Protein AF-A0A7C9RJ49-F1 (afdb_monomer)

Organism: NCBI:txid2712852

Foldseek 3Di:
DDDDDDDDDADDDPDPDDDDPPPPVVCVVCVVVVHDDGDDDDDPPGDDDDPPDDDPDDDDCPDDDDWDWDQDPVRDTHTDD

Secondary structure (DSSP, 8-state):
------------------S--S--HHHHHHHHTTPPP------TT--S--TT----------SS----EEE-TTSPEEEP-

pLDDT: mean 77.79, std 21.68, range [33.34, 97.38]

Solvent-accessible surface area (backbone atoms only — not comparable to full-atom values): 6272 Å² total; per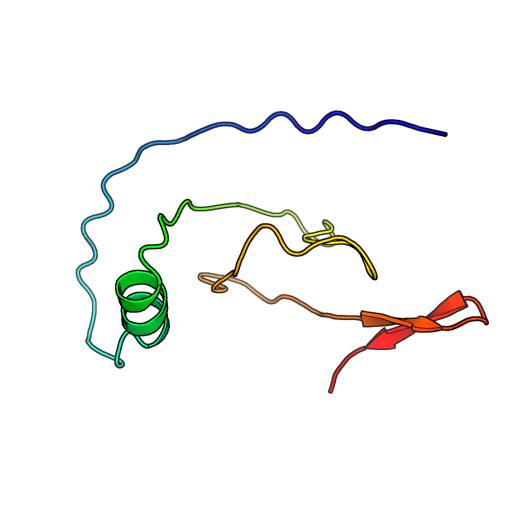-residue (Å²): 139,83,87,80,83,82,85,85,81,88,79,93,68,91,78,84,85,84,78,78,87,66,79,60,60,64,60,53,52,34,56,74,68,70,56,86,88,81,92,83,87,76,64,89,93,56,84,89,77,65,90,94,55,83,82,89,77,86,87,77,91,88,75,90,86,86,83,63,65,48,79,43,99,86,73,48,74,49,67,74,131

Nearest PDB structures (foldseek):
  8yt8-assembly1_D  TM=2.027E-01  e=5.594E+00  Mus musculus

Mean predicted aligned error: 11.67 Å

Structure (mmCIF, N/CA/C/O backbone):
data_AF-A0A7C9RJ49-F1
#
_entry.id   AF-A0A7C9RJ49-F1
#
loop_
_atom_site.group_PDB
_atom_site.id
_atom_site.type_symbol
_atom_site.label_atom_id
_atom_site.label_alt_id
_atom_site.label_comp_id
_atom_site.label_asym_id
_atom_site.label_entity_id
_atom_site.label_seq_id
_atom_site.pdbx_PDB_ins_code
_atom_site.Cartn_x
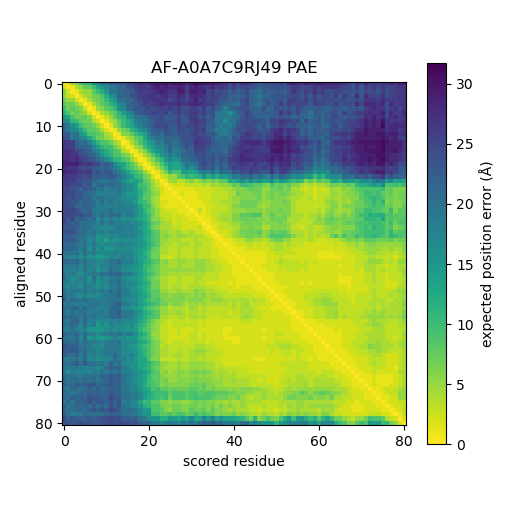_atom_site.Cartn_y
_atom_site.Cartn_z
_atom_site.occupancy
_atom_site.B_iso_or_equiv
_atom_site.auth_seq_id
_atom_site.auth_comp_id
_atom_site.auth_asym_id
_atom_site.auth_atom_id
_atom_site.pdbx_PDB_model_num
ATOM 1 N N . MET A 1 1 ? 0.964 13.594 18.994 1.00 33.34 1 MET A N 1
ATOM 2 C CA . MET A 1 1 ? 1.807 13.447 17.791 1.00 33.34 1 MET A CA 1
ATOM 3 C C . MET A 1 1 ? 2.905 12.459 18.123 1.00 33.34 1 MET A C 1
ATOM 5 O O . MET A 1 1 ? 3.725 12.776 18.972 1.00 33.34 1 MET A O 1
ATOM 9 N N . LEU A 1 2 ? 2.869 11.255 17.553 1.00 33.34 2 LEU A N 1
ATOM 10 C CA . LEU A 1 2 ? 3.919 10.254 17.735 1.00 33.34 2 LEU A CA 1
ATOM 11 C C . LEU A 1 2 ? 4.506 9.971 16.351 1.00 33.34 2 LEU A C 1
ATOM 13 O O . LEU A 1 2 ? 3.839 9.382 15.508 1.00 33.34 2 LEU A O 1
ATOM 17 N N . THR A 1 3 ? 5.711 10.468 16.096 1.00 39.22 3 THR A N 1
ATOM 18 C CA . THR A 1 3 ? 6.459 10.214 14.862 1.00 39.22 3 THR A CA 1
ATOM 19 C C . THR A 1 3 ? 7.145 8.859 14.998 1.00 39.22 3 THR A C 1
ATOM 21 O O . THR A 1 3 ? 8.040 8.717 15.831 1.00 39.22 3 THR A O 1
ATOM 24 N N . GLN A 1 4 ? 6.713 7.857 14.232 1.00 36.25 4 GLN A N 1
ATOM 25 C CA . GLN A 1 4 ? 7.417 6.579 14.134 1.00 36.25 4 GLN A CA 1
ATOM 26 C C . GLN A 1 4 ? 8.325 6.622 12.904 1.00 36.25 4 GLN A C 1
ATOM 28 O O . GLN A 1 4 ? 7.865 6.836 11.788 1.00 36.25 4 GLN A O 1
ATOM 33 N N . SER A 1 5 ? 9.628 6.500 13.144 1.00 39.31 5 SER A N 1
ATOM 34 C CA . SER A 1 5 ? 10.670 6.523 12.121 1.00 39.31 5 SER A CA 1
ATOM 35 C C . SER A 1 5 ? 10.827 5.127 11.519 1.00 39.31 5 SER A C 1
ATOM 37 O O . SER A 1 5 ? 11.235 4.203 12.223 1.00 39.31 5 SER A O 1
ATOM 39 N N . THR A 1 6 ? 10.525 4.968 10.232 1.00 44.78 6 THR A N 1
ATOM 40 C CA . THR A 1 6 ? 10.665 3.691 9.517 1.00 44.78 6 THR A CA 1
ATOM 41 C C . THR A 1 6 ? 12.082 3.542 8.960 1.00 44.78 6 THR A C 1
ATOM 43 O O . THR A 1 6 ? 12.534 4.338 8.137 1.00 44.78 6 THR A O 1
ATOM 46 N N . THR A 1 7 ? 12.806 2.519 9.419 1.00 34.47 7 THR A N 1
ATOM 47 C CA . THR A 1 7 ? 14.145 2.161 8.927 1.00 34.47 7 THR A CA 1
ATOM 48 C C . THR A 1 7 ? 14.019 1.310 7.661 1.00 34.47 7 THR A C 1
ATOM 50 O O . THR A 1 7 ? 13.758 0.112 7.741 1.00 34.47 7 THR A O 1
ATOM 53 N N . ASN A 1 8 ? 14.235 1.907 6.487 1.00 45.44 8 ASN A N 1
ATOM 54 C CA . ASN A 1 8 ? 14.248 1.180 5.214 1.00 45.44 8 ASN A CA 1
ATOM 55 C C . ASN A 1 8 ? 15.577 0.428 5.025 1.00 45.44 8 ASN A C 1
ATOM 57 O O . ASN A 1 8 ? 16.637 1.045 4.939 1.00 45.44 8 ASN A O 1
ATOM 61 N N . THR A 1 9 ? 15.528 -0.904 4.923 1.00 39.91 9 THR A N 1
ATOM 62 C CA . THR A 1 9 ? 16.692 -1.729 4.551 1.00 39.91 9 THR A CA 1
ATOM 63 C C . THR A 1 9 ? 16.634 -2.035 3.058 1.00 39.91 9 THR A C 1
ATOM 65 O O . THR A 1 9 ? 15.755 -2.764 2.611 1.00 39.91 9 THR A O 1
ATOM 68 N N . ILE A 1 10 ? 17.566 -1.482 2.278 1.00 50.06 10 ILE A N 1
ATOM 69 C CA . ILE A 1 10 ? 17.680 -1.749 0.837 1.00 50.06 10 ILE A CA 1
ATOM 70 C C . ILE A 1 10 ? 18.430 -3.072 0.651 1.00 50.06 10 ILE A C 1
ATOM 72 O O . ILE A 1 10 ? 19.642 -3.138 0.860 1.00 50.06 10 ILE A O 1
ATOM 76 N N . VAL A 1 11 ? 17.719 -4.130 0.261 1.00 42.62 11 VAL A N 1
ATOM 77 C CA . VAL A 1 11 ? 18.323 -5.417 -0.112 1.00 42.62 11 VAL A CA 1
ATOM 78 C C . VAL A 1 11 ? 18.358 -5.522 -1.636 1.00 42.62 11 VAL A C 1
ATOM 80 O O . VAL A 1 11 ? 17.367 -5.867 -2.272 1.00 42.62 11 VAL A O 1
ATOM 83 N N . ASN A 1 12 ? 19.518 -5.243 -2.233 1.00 39.62 12 ASN A N 1
ATOM 84 C CA . ASN A 1 12 ? 19.762 -5.484 -3.656 1.00 39.62 12 ASN A CA 1
ATOM 85 C C . ASN A 1 12 ? 20.030 -6.978 -3.890 1.00 39.62 12 ASN A C 1
ATOM 87 O O . ASN A 1 12 ? 21.165 -7.430 -3.741 1.00 39.62 12 ASN A O 1
ATOM 91 N N . SER A 1 13 ? 19.006 -7.739 -4.276 1.00 50.94 13 SER A N 1
ATOM 92 C CA . SER A 1 13 ? 19.178 -9.113 -4.769 1.00 50.94 13 SER A CA 1
ATOM 93 C C . SER A 1 13 ? 18.777 -9.199 -6.244 1.00 50.94 13 SER A C 1
ATOM 95 O O . SER A 1 13 ? 17.649 -8.835 -6.573 1.00 50.94 13 SER A O 1
ATOM 97 N N . PRO A 1 14 ? 19.636 -9.703 -7.150 1.00 40.56 14 PRO A N 1
ATOM 98 C CA . PRO A 1 14 ? 19.218 -10.014 -8.508 1.00 40.56 14 PRO A CA 1
ATOM 99 C C . PRO A 1 14 ? 18.448 -11.340 -8.475 1.00 40.56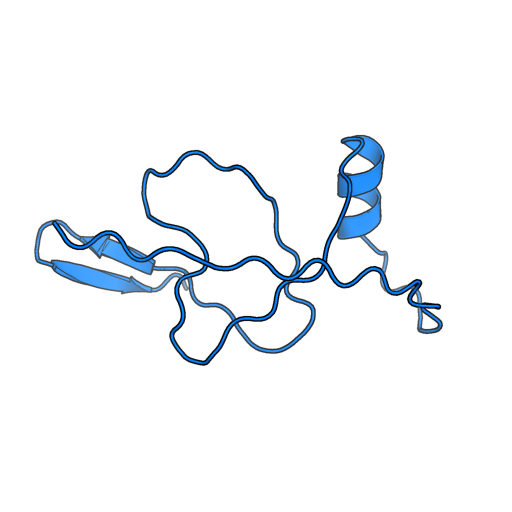 14 PRO A C 1
ATOM 101 O O . PRO A 1 14 ? 19.038 -12.421 -8.464 1.00 40.56 14 PRO A O 1
ATOM 104 N N . ALA A 1 15 ? 17.120 -11.273 -8.407 1.00 49.12 15 ALA A N 1
ATOM 105 C CA . ALA A 1 15 ? 16.280 -12.461 -8.481 1.00 49.12 15 ALA A CA 1
ATOM 106 C C . ALA A 1 15 ? 16.195 -12.949 -9.937 1.00 49.12 15 ALA A C 1
ATOM 108 O O . ALA A 1 15 ? 15.553 -12.338 -10.790 1.00 49.12 15 ALA A O 1
ATOM 109 N N . VAL A 1 16 ? 16.847 -14.077 -10.225 1.00 52.25 16 VAL A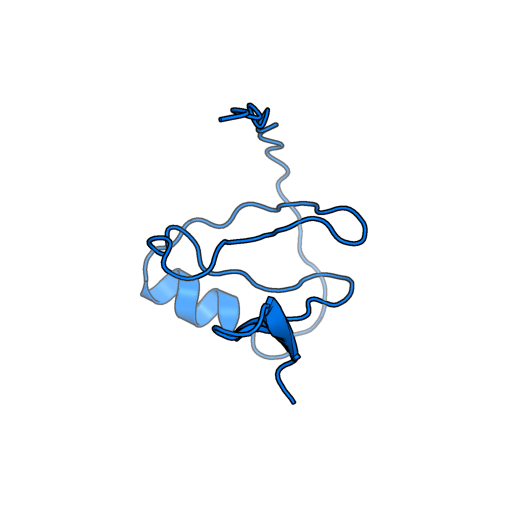 N 1
ATOM 110 C CA . VAL A 1 16 ? 16.602 -14.876 -11.433 1.00 52.25 16 VAL A CA 1
ATOM 111 C C . VAL A 1 16 ? 15.189 -15.456 -11.332 1.00 52.25 16 VAL A C 1
ATOM 113 O O . VAL A 1 16 ? 14.948 -16.387 -10.566 1.00 52.25 16 VAL A O 1
ATOM 116 N N . VAL A 1 17 ? 14.241 -14.905 -12.095 1.00 51.56 17 VAL A N 1
ATOM 117 C CA . VAL A 1 17 ? 12.850 -15.383 -12.135 1.00 51.56 17 VAL A CA 1
ATOM 118 C C . VAL A 1 17 ? 12.691 -16.410 -13.256 1.00 51.56 17 VAL A C 1
ATOM 120 O O . VAL A 1 17 ? 12.443 -16.084 -14.414 1.00 51.56 17 VAL A O 1
ATOM 123 N N . GLY A 1 18 ? 12.839 -17.684 -12.899 1.00 55.38 18 GLY A N 1
ATOM 124 C CA . GLY A 1 18 ? 12.384 -18.811 -13.707 1.00 55.38 18 GLY A CA 1
ATOM 125 C C . GLY A 1 18 ? 11.011 -19.278 -13.230 1.00 55.38 18 GLY A C 1
ATOM 126 O O . GLY A 1 18 ? 10.919 -19.945 -12.203 1.00 55.38 18 GLY A O 1
ATOM 127 N N . GLY A 1 19 ? 9.944 -18.964 -13.973 1.00 41.03 19 GLY A N 1
ATOM 128 C CA . GLY A 1 19 ? 8.613 -19.506 -13.683 1.00 41.03 19 GLY A CA 1
ATOM 129 C C . GLY A 1 19 ? 7.455 -18.887 -14.471 1.00 41.03 19 GLY A C 1
ATOM 130 O O . GLY A 1 19 ? 6.854 -17.941 -13.994 1.00 41.03 19 GLY A O 1
ATOM 131 N N . ARG A 1 20 ? 7.121 -19.512 -15.616 1.00 46.41 20 ARG A N 1
ATOM 132 C CA . ARG A 1 20 ? 5.863 -19.476 -16.417 1.00 46.41 20 ARG A CA 1
ATOM 133 C C . ARG A 1 20 ? 5.285 -18.094 -16.809 1.00 46.41 20 ARG A C 1
ATOM 135 O O . ARG A 1 20 ? 4.897 -17.329 -15.936 1.00 46.41 20 ARG A O 1
ATOM 142 N N . PRO A 1 21 ? 5.044 -17.820 -18.110 1.00 46.88 21 PRO A N 1
ATOM 143 C CA . PRO A 1 21 ? 4.395 -16.588 -18.536 1.00 46.88 21 PRO A CA 1
ATOM 144 C C . PRO A 1 21 ? 2.873 -16.722 -18.371 1.00 46.88 21 PRO A C 1
ATOM 146 O O . PRO A 1 21 ? 2.142 -16.945 -19.332 1.00 46.88 21 PRO A O 1
ATOM 149 N N . ALA A 1 22 ? 2.373 -16.582 -17.144 1.00 58.12 22 ALA A N 1
ATOM 150 C CA . ALA A 1 22 ? 1.175 -15.764 -17.006 1.00 58.12 22 ALA A CA 1
ATOM 151 C C . ALA A 1 22 ? 1.642 -14.355 -17.377 1.00 58.12 22 ALA A C 1
ATOM 153 O O . ALA A 1 22 ? 2.654 -13.918 -16.838 1.00 58.12 22 ALA A O 1
ATOM 154 N N . THR A 1 23 ? 1.023 -13.721 -18.374 1.00 62.38 23 THR A N 1
ATOM 155 C CA . THR A 1 23 ? 1.425 -12.396 -18.863 1.00 62.38 23 THR A CA 1
ATOM 156 C C . THR A 1 23 ? 1.783 -11.501 -17.682 1.00 62.38 23 THR A C 1
ATOM 158 O O . THR A 1 23 ? 0.922 -11.232 -16.846 1.00 62.38 23 T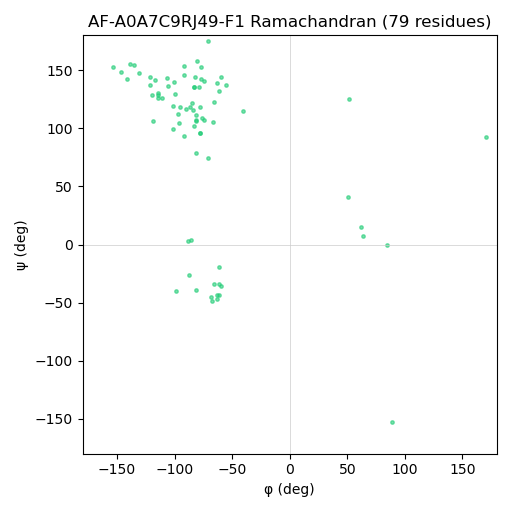HR A O 1
ATOM 161 N N . ASP A 1 24 ? 3.050 -11.094 -17.587 1.00 79.00 24 ASP A N 1
ATOM 162 C CA . ASP A 1 24 ? 3.529 -10.194 -16.541 1.00 79.00 24 ASP A CA 1
ATOM 163 C C . ASP A 1 24 ? 2.974 -8.790 -16.806 1.00 79.00 24 ASP A C 1
ATOM 165 O O . ASP A 1 24 ? 3.637 -7.902 -17.335 1.00 79.00 24 ASP A O 1
ATOM 169 N N 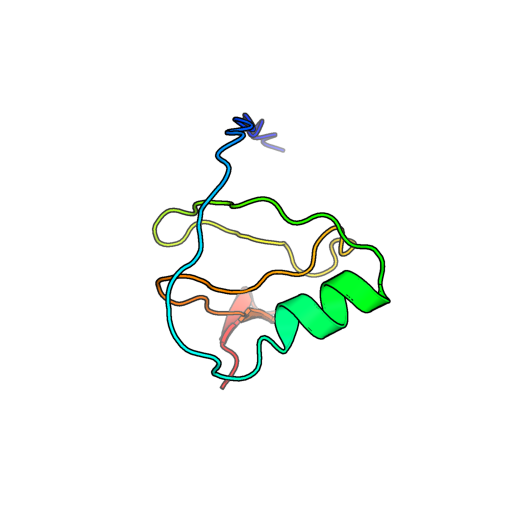. GLN A 1 25 ? 1.681 -8.621 -16.530 1.00 83.88 25 GLN A N 1
ATOM 170 C CA . GLN A 1 25 ? 0.945 -7.384 -16.768 1.00 83.88 25 GLN A CA 1
ATOM 171 C C . GLN A 1 25 ? 1.531 -6.233 -15.952 1.00 83.88 25 GLN A C 1
ATOM 173 O O . GLN A 1 25 ? 1.560 -5.102 -16.431 1.00 83.88 25 GLN A O 1
ATOM 178 N N . PHE A 1 26 ? 2.035 -6.527 -14.750 1.00 85.62 26 PHE A N 1
ATOM 179 C CA . PHE A 1 26 ? 2.688 -5.532 -13.914 1.00 85.62 26 PHE A CA 1
ATOM 180 C C . PHE A 1 26 ? 4.009 -5.077 -14.535 1.00 85.62 26 PHE A C 1
ATOM 182 O O . PHE A 1 26 ? 4.200 -3.876 -14.705 1.00 85.62 26 PHE A O 1
ATOM 189 N N . GLY A 1 27 ? 4.867 -6.006 -14.967 1.00 86.25 27 GLY A N 1
ATOM 190 C CA . GLY A 1 27 ? 6.116 -5.681 -15.657 1.00 86.25 27 GLY A CA 1
ATOM 191 C C . GLY A 1 27 ? 5.903 -4.892 -16.949 1.00 86.25 27 GLY A C 1
ATOM 192 O O . GLY A 1 27 ? 6.666 -3.971 -17.236 1.00 86.25 27 GLY A O 1
ATOM 193 N N . LEU A 1 28 ? 4.827 -5.168 -17.694 1.00 87.50 28 LEU A N 1
ATOM 194 C CA . LEU A 1 28 ? 4.457 -4.379 -18.876 1.00 87.50 28 LEU A CA 1
ATOM 195 C C . LEU A 1 28 ? 4.118 -2.922 -18.522 1.00 87.50 28 LEU A C 1
ATOM 197 O O . LEU A 1 28 ? 4.614 -2.003 -19.176 1.00 87.50 28 LEU A O 1
ATOM 201 N N . ILE A 1 29 ? 3.296 -2.698 -17.492 1.00 88.50 29 ILE A N 1
ATOM 202 C CA . ILE A 1 29 ? 2.902 -1.346 -17.061 1.00 88.50 29 ILE A CA 1
ATOM 203 C C . ILE A 1 29 ? 4.100 -0.607 -16.455 1.00 88.50 29 ILE A C 1
ATOM 205 O O . ILE A 1 29 ? 4.353 0.544 -16.811 1.00 88.50 29 ILE A O 1
ATOM 209 N N . ALA A 1 30 ? 4.861 -1.273 -15.585 1.00 87.81 30 ALA A N 1
ATOM 210 C CA . ALA A 1 30 ? 6.041 -0.710 -14.944 1.00 87.81 30 ALA A CA 1
ATOM 211 C C . ALA A 1 30 ? 7.113 -0.328 -15.971 1.00 87.81 30 ALA A C 1
ATOM 213 O O . ALA A 1 30 ? 7.652 0.776 -15.910 1.00 87.81 30 ALA A O 1
ATOM 214 N N . GLY A 1 31 ? 7.362 -1.189 -16.963 1.00 87.00 31 GLY A N 1
ATOM 215 C CA . GLY A 1 31 ? 8.288 -0.904 -18.056 1.00 87.00 31 GLY A CA 1
ATOM 216 C C . GLY A 1 31 ? 7.837 0.278 -18.914 1.00 87.00 31 GLY A C 1
ATOM 217 O O . GLY A 1 31 ? 8.641 1.155 -19.214 1.00 87.00 31 GLY A O 1
ATOM 218 N N . HIS A 1 32 ? 6.548 0.359 -19.261 1.00 89.25 32 HIS A N 1
ATOM 219 C CA . HIS A 1 32 ? 6.022 1.477 -20.051 1.00 89.25 32 HIS A CA 1
ATOM 220 C C . HIS A 1 32 ? 6.087 2.818 -19.302 1.00 89.25 32 HIS A C 1
ATOM 222 O O . HIS A 1 32 ? 6.320 3.862 -19.907 1.00 89.25 32 HIS A O 1
ATOM 228 N N . ALA A 1 33 ? 5.909 2.792 -17.981 1.00 87.88 33 ALA A N 1
ATOM 229 C CA . ALA A 1 33 ? 6.016 3.964 -17.119 1.00 87.88 33 ALA A CA 1
ATOM 230 C C . ALA A 1 33 ? 7.457 4.258 -16.648 1.00 87.88 33 ALA A C 1
ATOM 232 O O . ALA A 1 33 ? 7.654 5.198 -15.881 1.00 87.88 33 ALA A O 1
ATOM 233 N N . ASN A 1 34 ? 8.461 3.495 -17.109 1.00 89.00 34 ASN A N 1
ATOM 234 C CA . ASN A 1 34 ? 9.857 3.582 -16.661 1.00 89.00 34 ASN A CA 1
ATOM 235 C C . ASN A 1 34 ? 10.009 3.539 -15.126 1.00 89.00 34 ASN A C 1
ATOM 237 O O . ASN A 1 34 ? 10.800 4.283 -14.545 1.00 89.00 34 ASN A O 1
ATOM 241 N N . LEU A 1 35 ? 9.239 2.677 -14.459 1.00 87.12 35 LEU A N 1
ATOM 242 C CA . LEU A 1 35 ? 9.308 2.485 -13.013 1.00 87.12 35 LEU A CA 1
ATOM 243 C C . LEU A 1 35 ? 10.451 1.537 -12.639 1.00 87.12 35 LEU A C 1
ATOM 245 O O . LEU A 1 35 ? 10.715 0.548 -13.324 1.00 87.12 35 LEU A O 1
ATOM 249 N N . VAL A 1 36 ? 11.091 1.813 -11.503 1.00 86.38 36 VAL A N 1
ATOM 250 C CA . VAL A 1 36 ? 12.030 0.892 -10.850 1.00 86.38 36 VAL A CA 1
ATOM 251 C C . VAL A 1 36 ? 11.292 0.184 -9.720 1.00 86.38 36 VAL A C 1
ATOM 253 O O . VAL A 1 36 ? 10.644 0.836 -8.904 1.00 86.38 36 VAL A O 1
ATOM 256 N N . ALA A 1 37 ? 11.382 -1.145 -9.675 1.00 84.62 37 ALA A N 1
ATOM 257 C CA . ALA A 1 37 ? 10.724 -1.957 -8.657 1.00 84.62 37 ALA A CA 1
ATOM 258 C C . ALA A 1 37 ? 11.704 -2.389 -7.555 1.00 84.62 37 ALA A C 1
ATOM 260 O O . ALA A 1 37 ? 12.834 -2.786 -7.839 1.00 84.62 37 ALA A O 1
ATOM 261 N N . THR A 1 38 ? 11.222 -2.365 -6.312 1.00 89.62 38 THR A N 1
ATOM 262 C CA . THR A 1 38 ? 11.895 -2.883 -5.111 1.00 89.62 38 THR A CA 1
ATOM 263 C C . THR A 1 38 ? 10.909 -3.760 -4.341 1.00 89.62 38 THR A C 1
ATOM 265 O O . THR A 1 38 ? 9.706 -3.494 -4.352 1.00 89.62 38 THR A O 1
ATOM 268 N N . GLU A 1 39 ? 11.399 -4.802 -3.668 1.00 91.69 39 GLU A N 1
ATOM 269 C CA . GLU A 1 39 ? 10.571 -5.644 -2.800 1.00 91.69 39 GLU A CA 1
ATOM 270 C C . GLU A 1 39 ? 10.403 -5.023 -1.406 1.00 91.69 39 GLU A C 1
ATOM 272 O O . GLU A 1 39 ? 11.371 -4.582 -0.786 1.00 91.69 39 GLU A O 1
ATOM 277 N N . PHE A 1 40 ? 9.171 -5.048 -0.894 1.00 93.94 40 PHE A N 1
ATOM 278 C CA . PHE A 1 40 ? 8.825 -4.643 0.469 1.00 93.94 40 PHE A CA 1
ATOM 279 C C . PHE A 1 40 ? 8.166 -5.812 1.207 1.00 93.94 40 PHE A C 1
ATOM 281 O O . PHE A 1 40 ? 7.404 -6.581 0.616 1.00 93.94 40 PHE A O 1
ATOM 288 N N . PHE A 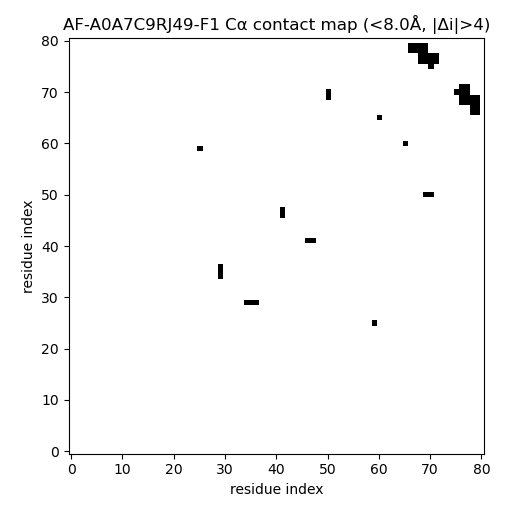1 41 ? 8.439 -5.930 2.508 1.00 95.75 41 PHE A N 1
ATOM 289 C CA . PHE A 1 41 ? 7.859 -6.951 3.378 1.00 95.75 41 PHE A CA 1
ATOM 290 C C . PHE A 1 41 ? 7.076 -6.278 4.496 1.00 95.75 41 PHE A C 1
ATOM 292 O O . PHE A 1 41 ? 7.623 -5.435 5.199 1.00 95.75 41 PHE A O 1
ATOM 299 N N . TYR A 1 42 ? 5.827 -6.700 4.668 1.00 96.31 42 TYR A N 1
ATOM 300 C CA . TYR A 1 42 ? 4.925 -6.186 5.691 1.00 96.31 42 TYR A CA 1
ATOM 301 C C . TYR A 1 42 ? 4.467 -7.328 6.596 1.00 96.31 42 TYR A C 1
ATOM 303 O O . TYR A 1 42 ? 4.151 -8.432 6.136 1.00 96.31 42 TYR A O 1
ATOM 311 N N . GLY A 1 43 ? 4.451 -7.062 7.896 1.00 97.38 43 GLY A N 1
ATOM 312 C CA . GLY A 1 43 ? 3.906 -7.935 8.916 1.00 97.38 43 GLY A CA 1
ATOM 313 C C . GLY A 1 43 ? 2.381 -8.017 8.867 1.00 97.38 43 GLY A C 1
ATOM 314 O O . GLY A 1 43 ? 1.689 -7.329 8.115 1.00 97.38 43 GLY A O 1
ATOM 315 N N . ARG A 1 44 ? 1.824 -8.890 9.711 1.00 95.75 44 ARG A N 1
ATOM 316 C CA . ARG A 1 44 ? 0.372 -8.975 9.889 1.00 95.75 44 ARG A CA 1
ATOM 317 C C . ARG A 1 44 ? -0.154 -7.644 10.428 1.00 95.75 44 ARG A C 1
ATOM 319 O O . ARG A 1 44 ? 0.357 -7.158 11.429 1.00 95.75 44 ARG A O 1
ATOM 326 N N . ASP A 1 45 ? -1.224 -7.151 9.804 1.00 93.94 45 ASP A N 1
ATOM 327 C CA . ASP A 1 45 ? -1.924 -5.916 10.183 1.00 93.94 45 ASP A CA 1
ATOM 328 C C . ASP A 1 45 ? -1.066 -4.640 10.101 1.00 93.94 45 ASP A C 1
ATOM 330 O O . ASP A 1 45 ? -1.474 -3.599 10.610 1.00 93.94 45 ASP A O 1
ATOM 334 N N . GLU A 1 46 ? 0.087 -4.705 9.430 1.00 96.69 46 GLU A N 1
ATOM 335 C CA . GLU A 1 46 ? 0.912 -3.534 9.144 1.00 96.69 46 GLU A CA 1
ATOM 336 C C . GLU A 1 46 ? 0.281 -2.681 8.033 1.00 96.69 46 GLU A C 1
ATOM 338 O O . GLU A 1 46 ? -0.297 -3.201 7.073 1.00 96.69 46 GLU A O 1
ATOM 343 N N . GLU A 1 47 ? 0.355 -1.360 8.189 1.00 94.12 47 GLU A N 1
ATOM 344 C CA . GLU A 1 47 ? -0.158 -0.398 7.215 1.00 94.12 47 GLU A CA 1
ATOM 345 C C . GLU A 1 47 ? 0.825 -0.241 6.048 1.00 94.12 47 GLU A C 1
ATOM 347 O O . GLU A 1 47 ? 2.032 -0.134 6.252 1.00 94.12 47 GLU A O 1
ATOM 352 N N . ILE A 1 48 ? 0.297 -0.238 4.819 1.00 95.19 48 ILE A N 1
ATOM 353 C CA . ILE A 1 48 ? 1.094 -0.067 3.592 1.00 95.19 48 ILE A CA 1
ATOM 354 C C . ILE A 1 48 ? 1.031 1.385 3.097 1.00 95.19 48 ILE A C 1
ATOM 356 O O . ILE A 1 48 ? 2.044 1.913 2.651 1.00 95.19 48 ILE A O 1
ATOM 360 N N . TYR A 1 49 ? -0.146 2.017 3.164 1.00 94.25 49 TYR A N 1
AT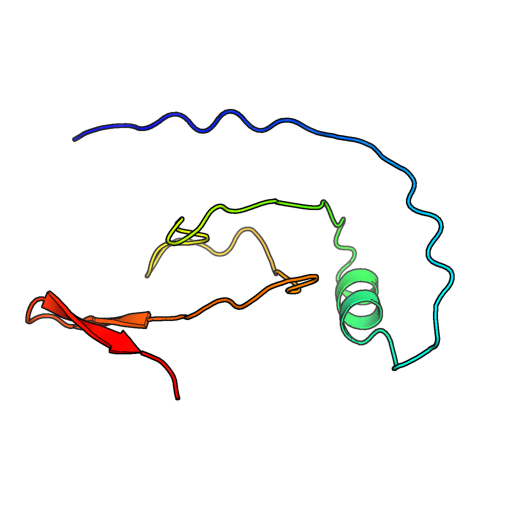OM 361 C CA . TYR A 1 49 ? -0.380 3.414 2.783 1.00 94.25 49 TYR A CA 1
ATOM 362 C C . TYR A 1 49 ? -1.577 3.991 3.558 1.00 94.25 49 TYR A C 1
ATOM 364 O O . TYR A 1 49 ? -2.486 3.234 3.923 1.00 94.25 49 TYR A O 1
ATOM 372 N N . GLY A 1 50 ? -1.595 5.310 3.772 1.00 93.50 50 GLY A N 1
ATOM 373 C CA . GLY A 1 50 ? -2.704 6.030 4.399 1.00 93.50 50 GLY A CA 1
ATOM 374 C C . GLY A 1 50 ? -3.747 6.568 3.410 1.00 93.50 50 GLY A C 1
ATOM 375 O O . GLY A 1 50 ? -3.458 6.851 2.246 1.00 93.50 50 GLY A O 1
ATOM 376 N N . GLU A 1 51 ? -4.991 6.725 3.875 1.00 91.25 51 GLU A N 1
ATOM 377 C CA . GLU A 1 51 ? -6.029 7.451 3.125 1.00 91.25 51 GLU A CA 1
ATOM 378 C C . GLU A 1 51 ? -5.618 8.925 2.961 1.00 91.25 51 GLU A C 1
ATOM 380 O O . GLU A 1 51 ? -5.091 9.530 3.892 1.00 91.25 51 GLU A O 1
ATOM 385 N N . ASP A 1 52 ? -5.860 9.485 1.773 1.00 90.44 52 ASP A N 1
ATOM 386 C CA . ASP A 1 52 ? -5.512 10.861 1.381 1.00 90.44 52 ASP A CA 1
ATOM 387 C C . ASP A 1 52 ? -4.006 11.201 1.345 1.00 90.44 52 ASP A C 1
ATOM 389 O O . ASP A 1 52 ? -3.637 12.352 1.090 1.00 90.44 52 ASP A O 1
ATOM 393 N N . GLU A 1 53 ? -3.119 10.219 1.518 1.00 93.69 53 GLU A N 1
ATOM 394 C CA . GLU A 1 53 ? -1.686 10.412 1.295 1.00 93.69 53 GLU A CA 1
ATOM 395 C C . GLU A 1 53 ? -1.355 10.422 -0.212 1.00 93.69 53 GLU A C 1
ATOM 397 O O . GLU A 1 53 ? -1.948 9.664 -0.990 1.00 93.69 53 GLU A O 1
ATOM 402 N N . PRO A 1 54 ? -0.411 11.272 -0.668 1.00 94.94 54 PRO A N 1
ATOM 403 C CA . PRO A 1 54 ? 0.090 11.211 -2.036 1.00 94.94 54 PRO A CA 1
ATOM 404 C C . PRO A 1 54 ? 0.625 9.816 -2.381 1.00 94.94 54 PRO A C 1
ATOM 406 O O . PRO A 1 54 ? 1.333 9.192 -1.595 1.00 94.94 54 PRO A O 1
ATOM 409 N N . ALA A 1 55 ? 0.303 9.329 -3.579 1.00 92.31 55 ALA A N 1
ATOM 410 C CA . ALA A 1 55 ? 0.762 8.021 -4.027 1.00 92.31 55 ALA A CA 1
ATOM 411 C C . ALA A 1 55 ? 2.201 8.095 -4.560 1.00 92.31 55 ALA A C 1
ATOM 413 O O . ALA A 1 55 ? 2.429 8.564 -5.676 1.00 92.31 55 ALA A O 1
ATOM 414 N N . ASP A 1 56 ? 3.150 7.577 -3.779 1.00 89.94 56 ASP A N 1
ATOM 415 C CA . ASP A 1 56 ? 4.562 7.483 -4.174 1.00 89.94 56 ASP A CA 1
ATOM 416 C C . ASP A 1 56 ? 4.889 6.188 -4.939 1.00 89.94 56 ASP A C 1
ATOM 418 O O . ASP A 1 56 ? 5.828 6.145 -5.737 1.00 89.94 56 ASP A O 1
ATOM 422 N N . TYR A 1 57 ? 4.112 5.123 -4.713 1.00 91.56 57 TYR A N 1
ATOM 423 C CA . TYR A 1 57 ? 4.388 3.784 -5.237 1.00 91.56 57 TYR A CA 1
ATOM 424 C C . TYR A 1 57 ? 3.140 3.115 -5.815 1.00 91.56 57 TYR A C 1
ATOM 426 O O . TYR A 1 57 ? 2.010 3.360 -5.392 1.00 91.56 57 TYR A O 1
ATOM 434 N N . VAL A 1 58 ? 3.368 2.190 -6.748 1.00 90.56 58 VAL A N 1
ATOM 435 C CA . VAL A 1 58 ? 2.375 1.207 -7.193 1.00 90.56 58 VAL A CA 1
ATOM 436 C C . VAL A 1 58 ? 2.880 -0.174 -6.793 1.00 90.56 58 VAL A C 1
ATOM 438 O O . VAL A 1 58 ? 4.017 -0.531 -7.098 1.00 90.56 58 VAL A O 1
ATOM 441 N N . TYR A 1 59 ? 2.035 -0.954 -6.121 1.00 91.75 59 TYR A N 1
ATOM 442 C CA . TYR A 1 59 ? 2.413 -2.250 -5.563 1.00 91.75 59 TYR A CA 1
ATOM 443 C C . TYR A 1 59 ? 1.822 -3.416 -6.358 1.00 91.75 59 TYR A C 1
ATOM 445 O O . TYR A 1 59 ? 0.663 -3.385 -6.773 1.00 91.75 59 TYR A O 1
ATOM 453 N N . GLN A 1 60 ? 2.597 -4.494 -6.476 1.00 92.44 60 GLN A N 1
ATOM 454 C CA . GLN A 1 60 ? 2.111 -5.821 -6.840 1.00 92.44 60 GLN A CA 1
ATOM 455 C C . GLN A 1 60 ? 2.229 -6.735 -5.619 1.00 92.44 60 GLN A C 1
ATOM 457 O O . GLN A 1 60 ? 3.307 -6.882 -5.045 1.00 92.44 60 GLN A O 1
ATOM 462 N N . VAL A 1 61 ? 1.132 -7.381 -5.221 1.00 93.62 61 VAL A N 1
ATOM 463 C CA . VAL A 1 61 ? 1.177 -8.371 -4.137 1.00 93.62 61 VAL A CA 1
ATOM 464 C C . VAL A 1 61 ? 1.822 -9.650 -4.665 1.00 93.62 61 VAL A C 1
ATOM 466 O O . VAL A 1 61 ? 1.212 -10.388 -5.434 1.00 93.62 61 VAL A O 1
ATOM 469 N N . VAL A 1 62 ? 3.059 -9.916 -4.242 1.00 92.94 62 VAL A N 1
ATOM 470 C CA . VAL A 1 62 ? 3.804 -11.125 -4.637 1.00 92.94 62 VAL A CA 1
ATOM 471 C C . VAL A 1 62 ? 3.389 -12.337 -3.794 1.00 92.94 62 VAL A C 1
ATOM 473 O O . VAL A 1 62 ? 3.284 -13.451 -4.308 1.00 92.94 62 VAL A O 1
ATOM 476 N N . ARG A 1 63 ? 3.147 -12.143 -2.487 1.00 93.75 63 ARG A N 1
ATOM 477 C CA . ARG A 1 63 ? 2.713 -13.190 -1.542 1.00 93.75 63 ARG A CA 1
ATOM 478 C C . ARG A 1 63 ? 1.780 -12.628 -0.469 1.00 93.75 63 ARG A C 1
ATOM 480 O O . ARG A 1 63 ? 1.957 -11.500 -0.025 1.00 93.75 63 ARG A O 1
ATOM 487 N N . GLY A 1 64 ? 0.851 -13.462 0.003 1.00 95.44 64 GLY A N 1
ATOM 488 C CA . GLY A 1 64 ? -0.087 -13.115 1.074 1.00 95.44 64 GLY A CA 1
ATOM 489 C C . GLY A 1 64 ? -1.370 -12.466 0.560 1.00 95.44 64 GLY A C 1
ATOM 490 O O . GLY A 1 64 ? -1.804 -12.739 -0.557 1.00 95.44 64 GLY A O 1
ATOM 491 N N . ALA A 1 65 ? -1.994 -11.643 1.400 1.00 94.75 65 ALA A N 1
ATOM 492 C CA . ALA A 1 65 ? -3.209 -10.911 1.070 1.00 94.75 65 ALA A CA 1
ATOM 493 C C . ALA A 1 65 ? -3.156 -9.509 1.679 1.00 94.75 65 ALA A C 1
ATOM 495 O O . ALA A 1 65 ? -2.688 -9.333 2.804 1.00 94.75 65 ALA A O 1
ATOM 496 N N . VAL A 1 66 ? -3.674 -8.534 0.937 1.00 94.62 66 VAL A N 1
ATOM 497 C CA . VAL A 1 66 ? -3.829 -7.146 1.375 1.00 94.62 66 VAL A CA 1
ATOM 498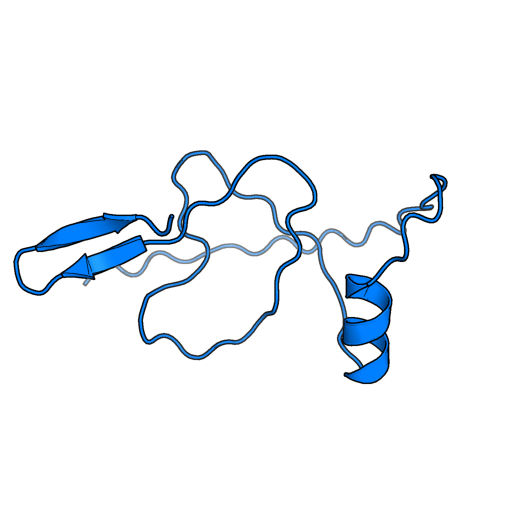 C C . VAL A 1 66 ? -5.316 -6.824 1.383 1.00 94.62 66 VAL A C 1
ATOM 500 O O . VAL A 1 66 ? -6.056 -7.256 0.500 1.00 94.62 66 VAL A O 1
ATOM 503 N N . ARG A 1 67 ? -5.756 -6.065 2.386 1.00 93.81 67 ARG A N 1
ATOM 504 C CA . ARG A 1 67 ? -7.105 -5.499 2.454 1.00 93.81 67 ARG A CA 1
ATOM 505 C C . ARG A 1 67 ? -6.994 -3.986 2.362 1.00 93.81 67 ARG A C 1
ATOM 507 O O . ARG A 1 67 ? -6.227 -3.393 3.114 1.00 93.81 67 ARG A O 1
ATOM 514 N N . SER A 1 68 ? -7.770 -3.370 1.485 1.00 93.00 68 SER A N 1
ATOM 515 C CA . SER A 1 68 ? -8.001 -1.930 1.536 1.00 93.00 68 SER A CA 1
ATOM 516 C C . SER A 1 68 ? -9.243 -1.652 2.380 1.00 93.00 68 SER A C 1
ATOM 518 O O . SER A 1 68 ? -10.200 -2.438 2.406 1.00 93.00 68 SER A O 1
ATOM 520 N N . TYR A 1 69 ? -9.225 -0.539 3.105 1.00 92.88 69 TYR A N 1
ATOM 521 C CA . TYR A 1 69 ? -10.409 -0.029 3.777 1.00 92.88 69 TYR A CA 1
ATOM 522 C C . TYR A 1 69 ? -10.488 1.482 3.640 1.00 92.88 69 TYR A C 1
ATOM 524 O O . TYR A 1 69 ? -9.472 2.150 3.484 1.00 92.88 69 TYR A O 1
ATOM 532 N N . LYS A 1 70 ? -11.709 2.000 3.739 1.00 92.44 70 LYS A N 1
ATOM 533 C CA . LYS A 1 70 ? -11.976 3.426 3.906 1.00 92.44 70 LYS A CA 1
ATOM 534 C C . LYS A 1 70 ? -12.404 3.699 5.340 1.00 92.44 70 LYS A C 1
ATOM 536 O O . LYS A 1 70 ? -13.213 2.933 5.882 1.00 92.44 70 LYS A O 1
ATOM 541 N N . LEU A 1 71 ? -11.881 4.758 5.955 1.00 90.75 71 LEU A N 1
ATOM 542 C CA . LEU A 1 71 ? -12.351 5.186 7.267 1.00 90.75 71 LEU A CA 1
ATOM 543 C C . LEU A 1 71 ? -13.575 6.093 7.093 1.00 90.75 71 LEU A C 1
ATOM 545 O O . LEU A 1 71 ? -13.537 7.113 6.411 1.00 90.75 71 LEU A O 1
ATOM 549 N N . LEU A 1 72 ? -14.698 5.699 7.686 1.00 92.31 72 LEU A N 1
ATOM 550 C CA . LEU A 1 72 ? -15.917 6.499 7.667 1.00 92.31 72 LEU A CA 1
ATOM 551 C C . LEU A 1 72 ? -15.848 7.597 8.734 1.00 92.31 72 LEU A C 1
ATOM 553 O O . LEU A 1 72 ? -15.152 7.466 9.740 1.00 92.31 72 LEU A O 1
ATOM 557 N N . SER A 1 73 ? -16.630 8.662 8.551 1.00 92.88 73 SER A N 1
ATOM 558 C CA . SER A 1 73 ? -16.698 9.787 9.497 1.00 92.88 73 SER A CA 1
ATOM 559 C C . SER A 1 73 ? -17.186 9.392 10.897 1.00 92.88 73 SER A C 1
ATOM 561 O O . SER A 1 73 ? -16.940 10.114 11.858 1.00 92.88 73 SER A O 1
ATOM 563 N N . ASP A 1 74 ? -17.852 8.242 11.025 1.00 93.94 74 ASP A N 1
ATOM 564 C CA . ASP A 1 74 ? -18.290 7.654 12.294 1.00 93.94 74 ASP A CA 1
ATOM 565 C C . ASP A 1 74 ? -17.237 6.730 12.946 1.00 93.94 74 ASP A C 1
ATOM 567 O O . ASP A 1 74 ? -17.504 6.116 13.978 1.00 93.94 74 ASP A O 1
ATOM 571 N N . GLY A 1 75 ? -16.045 6.616 12.351 1.00 92.06 75 GLY A N 1
ATOM 572 C CA . GLY A 1 75 ? -14.933 5.801 12.842 1.00 92.06 75 GLY A CA 1
ATOM 573 C C . GLY A 1 75 ? -14.984 4.325 12.439 1.00 92.06 75 GLY A C 1
ATOM 574 O O . GLY A 1 75 ? -14.073 3.567 12.785 1.00 92.06 75 GLY A O 1
ATOM 575 N N . ARG A 1 76 ? -16.008 3.878 11.701 1.00 94.56 76 ARG A N 1
ATOM 576 C CA . ARG A 1 76 ? -16.053 2.507 11.175 1.00 94.56 76 ARG A CA 1
ATOM 577 C C . ARG A 1 76 ? -15.135 2.348 9.967 1.00 94.56 76 ARG A C 1
ATOM 579 O O . ARG A 1 76 ? -14.892 3.285 9.213 1.00 94.56 76 ARG A O 1
ATOM 586 N N . ARG A 1 77 ? -14.661 1.120 9.753 1.00 94.19 77 ARG A N 1
ATOM 587 C CA . ARG A 1 77 ? -13.869 0.744 8.575 1.00 94.19 77 ARG A CA 1
ATOM 588 C C . ARG A 1 77 ? -14.759 0.019 7.580 1.00 94.19 77 ARG A C 1
ATOM 590 O O . ARG A 1 77 ? -15.296 -1.042 7.899 1.00 94.19 77 ARG A O 1
ATOM 597 N N . GLN A 1 78 ? -14.898 0.571 6.383 1.00 94.31 78 GLN A N 1
ATOM 598 C CA . GLN A 1 78 ? -15.528 -0.128 5.271 1.00 94.31 78 GLN A CA 1
ATOM 599 C C . GLN A 1 78 ? -14.453 -0.893 4.504 1.00 94.31 78 GLN A C 1
ATOM 601 O O . GLN A 1 78 ? -13.543 -0.281 3.952 1.00 94.31 78 GLN A O 1
ATOM 606 N N . ILE A 1 79 ? -14.555 -2.221 4.479 1.00 92.19 79 ILE A N 1
ATOM 607 C CA . ILE A 1 79 ? -13.646 -3.077 3.709 1.00 92.19 79 ILE A CA 1
ATOM 608 C C . ILE A 1 79 ? -14.147 -3.140 2.263 1.00 92.19 79 ILE A C 1
ATOM 610 O O . ILE A 1 79 ? -15.353 -3.281 2.045 1.00 92.19 79 ILE A O 1
ATOM 614 N N . GLY A 1 80 ? -13.239 -3.010 1.292 1.00 78.75 80 GLY A N 1
ATOM 615 C CA . GLY A 1 80 ? -13.567 -3.235 -0.120 1.00 78.75 80 GLY A CA 1
ATOM 616 C C . GLY A 1 80 ? -14.067 -4.668 -0.354 1.00 78.75 80 GLY A C 1
ATOM 617 O O . GLY A 1 80 ? -13.593 -5.591 0.310 1.00 78.75 80 GLY A O 1
ATOM 618 N N . ALA A 1 81 ? -15.035 -4.840 -1.260 1.00 58.31 81 ALA A N 1
ATOM 619 C CA . ALA A 1 81 ? -15.586 -6.139 -1.660 1.00 58.31 81 ALA A CA 1
ATOM 620 C C . ALA A 1 81 ? -15.068 -6.552 -3.040 1.00 58.31 81 ALA A C 1
ATOM 622 O O . ALA A 1 81 ? -14.911 -5.641 -3.887 1.00 58.31 81 ALA A O 1
#

InterPro domains:
  IPR000595 Cyclic nucleotide-binding domain [cd00038] (36-79)
  IPR014710 RmlC-like jelly roll fold [G3DSA:2.60.120.10] (35-81)
  IPR018490 Cyclic nucleotide-binding domain superfamily [SSF51206] (37-79)

Radius of gyration: 16.09 Å; Cα contacts (8 Å, |Δi|>4): 26; chains: 1; bounding box: 38×33×38 Å

Sequence (81 aa):
MLTQSTTNTIVNSPAVVGGRPATDQFGLIAGHANLVATEFFYGRDEEIYGEDEPADYVYQVVRGAVRSYKLLSDGRRQIGA